Protein AF-A0A842IL89-F1 (afdb_monomer)

Foldseek 3Di:
DDPDDPPVLVVLLVVLVVLLVVLLVVLLVQLVCLLVLPVVQLVVCVLLVHHSVCSNVLSVQSNVLSVLCPDPVRVVVSLVSLLVSLVVQLVSCVVSVHPPCSNCVSVVSNCSSLVSCCSNPPVSCVVPPPDDDPPPPDDDD

Structure (mmCIF, N/CA/C/O backbone):
data_AF-A0A842IL89-F1
#
_entry.id   AF-A0A842IL89-F1
#
loop_
_atom_site.group_PDB
_atom_site.id
_atom_site.type_symbol
_atom_site.label_atom_id
_atom_site.label_alt_id
_atom_site.label_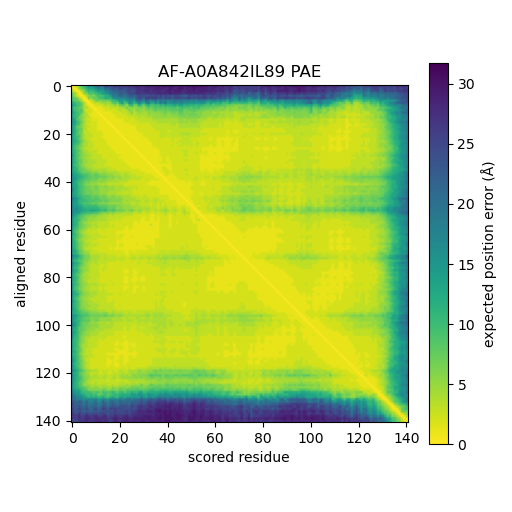comp_id
_atom_site.label_asym_id
_atom_site.label_entity_id
_atom_site.label_seq_id
_atom_site.pdbx_PDB_ins_code
_atom_site.Cartn_x
_atom_site.Cartn_y
_atom_site.Cartn_z
_atom_site.occupancy
_atom_site.B_iso_or_equiv
_atom_site.auth_seq_id
_atom_site.auth_comp_id
_atom_site.auth_asym_id
_atom_site.auth_atom_id
_atom_site.pdbx_PDB_model_num
ATOM 1 N N . MET A 1 1 ? -23.886 3.970 32.647 1.00 43.91 1 MET A N 1
ATOM 2 C CA . MET A 1 1 ? -22.458 4.300 32.839 1.00 43.91 1 MET A CA 1
ATOM 3 C C . MET A 1 1 ? -21.687 3.631 31.712 1.00 43.91 1 MET A C 1
ATOM 5 O O . MET A 1 1 ? -21.478 2.428 31.770 1.00 43.91 1 MET A O 1
ATOM 9 N N . GLU A 1 2 ? -21.374 4.357 30.638 1.00 49.25 2 GLU A N 1
ATOM 10 C CA . GLU A 1 2 ? -20.558 3.817 29.541 1.00 49.25 2 GLU A CA 1
ATOM 11 C C . GLU A 1 2 ? -19.110 3.666 30.018 1.00 49.25 2 GLU A C 1
ATOM 13 O O . GLU A 1 2 ? -18.495 4.623 30.493 1.00 49.25 2 GLU A O 1
ATOM 18 N N . ALA A 1 3 ? -18.569 2.451 29.940 1.00 59.09 3 ALA A N 1
ATOM 19 C CA . ALA A 1 3 ? -17.187 2.188 30.307 1.00 59.09 3 ALA A CA 1
ATOM 20 C C . ALA A 1 3 ? -16.253 2.906 29.321 1.00 59.09 3 ALA A C 1
ATOM 22 O O . ALA A 1 3 ? -16.231 2.602 28.127 1.00 59.09 3 ALA A O 1
ATOM 23 N N . LYS A 1 4 ? -15.471 3.868 29.825 1.00 62.44 4 LYS A N 1
ATOM 24 C CA . LYS A 1 4 ? -14.433 4.569 29.059 1.00 62.44 4 LYS A CA 1
ATOM 25 C C . LYS A 1 4 ? -13.496 3.522 28.431 1.00 62.44 4 LYS A C 1
ATOM 27 O O . LYS A 1 4 ? -12.977 2.683 29.169 1.00 62.44 4 LYS A O 1
ATOM 32 N N . PRO A 1 5 ? -13.262 3.541 27.105 1.00 62.06 5 PRO A N 1
ATOM 33 C CA . PRO A 1 5 ? -12.408 2.549 26.463 1.00 62.06 5 PRO A CA 1
ATOM 34 C C . PRO A 1 5 ? -11.012 2.576 27.091 1.00 62.06 5 PRO A C 1
ATOM 36 O O . PRO A 1 5 ? -10.461 3.653 27.343 1.00 62.06 5 PRO A O 1
ATOM 39 N N . SER A 1 6 ? -10.444 1.396 27.351 1.00 77.69 6 SER A N 1
ATOM 40 C CA . SER A 1 6 ? -9.107 1.275 27.931 1.00 77.69 6 SER A CA 1
ATOM 41 C C . SER A 1 6 ? -8.075 1.992 27.053 1.00 77.69 6 SER A C 1
ATOM 43 O O . SER A 1 6 ? -8.179 2.012 25.822 1.00 77.69 6 SER A O 1
ATOM 45 N N . ASN A 1 7 ? -7.039 2.561 27.675 1.00 82.56 7 ASN A N 1
ATOM 46 C CA . ASN A 1 7 ? -5.980 3.293 26.965 1.00 82.56 7 ASN A CA 1
ATOM 47 C C . ASN A 1 7 ? -5.345 2.469 25.825 1.00 82.56 7 ASN A C 1
ATOM 49 O O . ASN A 1 7 ? -4.954 3.031 24.804 1.00 82.56 7 ASN A O 1
ATOM 53 N N . SER A 1 8 ? -5.317 1.137 25.953 1.00 81.25 8 SER A N 1
ATOM 54 C CA . SER A 1 8 ? -4.816 0.205 24.937 1.00 81.25 8 SER A CA 1
ATOM 55 C C . SER A 1 8 ? -5.647 0.170 23.646 1.00 81.25 8 SER A C 1
ATOM 57 O O . SER A 1 8 ? -5.074 0.059 22.563 1.00 81.25 8 SER A O 1
ATOM 59 N N . VAL A 1 9 ? -6.978 0.301 23.726 1.00 84.44 9 VAL A N 1
ATOM 60 C CA . VAL A 1 9 ? -7.858 0.348 22.542 1.00 84.44 9 VAL A CA 1
ATOM 61 C C . VAL A 1 9 ? -7.662 1.662 21.798 1.00 84.44 9 VAL A C 1
ATOM 63 O O . VAL A 1 9 ? -7.495 1.669 20.580 1.00 84.44 9 VAL A O 1
ATOM 66 N N . ARG A 1 10 ? -7.612 2.778 22.536 1.00 87.50 10 ARG A N 1
ATOM 67 C CA . ARG A 1 10 ? -7.366 4.102 21.954 1.00 87.50 10 ARG A CA 1
ATOM 68 C C . ARG A 1 10 ? -5.997 4.155 21.272 1.00 87.50 10 ARG A C 1
ATOM 70 O O . ARG A 1 10 ? -5.925 4.595 20.129 1.00 87.50 10 ARG A O 1
ATOM 77 N N . LEU A 1 11 ? -4.944 3.663 21.928 1.00 90.94 11 LEU A N 1
ATOM 78 C CA . LEU A 1 11 ? -3.598 3.610 21.355 1.00 90.94 11 LEU A CA 1
ATOM 79 C C . LEU A 1 11 ? -3.576 2.817 20.042 1.00 90.94 11 LEU A C 1
ATOM 81 O O . LEU A 1 11 ? -3.088 3.323 19.038 1.00 90.94 11 LEU A O 1
ATOM 85 N N . ARG A 1 12 ? -4.188 1.624 20.018 1.00 90.75 12 ARG A N 1
ATOM 86 C CA . ARG A 1 12 ? -4.266 0.776 18.817 1.00 90.75 12 ARG A CA 1
ATOM 87 C C . ARG A 1 12 ? -4.913 1.495 17.629 1.00 90.75 12 ARG A C 1
ATOM 89 O O . ARG A 1 12 ? -4.416 1.392 16.509 1.00 90.75 12 ARG A O 1
ATOM 96 N N . LEU A 1 13 ? -6.003 2.227 17.870 1.00 91.44 13 LEU A N 1
ATOM 97 C CA . LEU A 1 13 ? -6.681 3.003 16.830 1.00 91.44 13 LEU A CA 1
ATOM 98 C C . LEU A 1 13 ? -5.779 4.116 16.289 1.00 91.44 13 LEU A C 1
ATOM 100 O O . LEU A 1 13 ? -5.597 4.210 15.078 1.00 91.44 13 LEU A O 1
ATOM 104 N N . TRP A 1 14 ? -5.157 4.912 17.161 1.00 93.56 14 TRP A N 1
ATOM 105 C CA . TRP A 1 14 ? -4.244 5.978 16.734 1.00 93.56 14 TRP A CA 1
ATOM 106 C C . TRP A 1 14 ? -3.049 5.444 15.949 1.00 93.56 14 TRP A C 1
ATOM 108 O O . TRP A 1 14 ? -2.746 5.974 14.883 1.00 93.56 14 TRP A O 1
ATOM 118 N N . THR A 1 15 ? -2.431 4.355 16.412 1.00 93.94 15 THR A N 1
ATOM 119 C CA . THR A 1 15 ? -1.354 3.681 15.679 1.00 93.94 15 THR A CA 1
ATOM 120 C C . THR A 1 15 ? -1.810 3.287 14.276 1.00 93.94 15 THR A C 1
ATOM 122 O O . THR A 1 15 ? -1.107 3.572 13.313 1.00 93.94 15 THR A O 1
ATOM 125 N N . SER A 1 16 ? -3.006 2.706 14.131 1.00 94.06 16 SER A N 1
ATOM 126 C CA . SER A 1 16 ? -3.522 2.331 12.809 1.00 94.06 16 SER A CA 1
ATOM 127 C C . SER A 1 16 ? -3.723 3.535 11.882 1.00 94.06 16 SER A C 1
ATOM 129 O O . SER A 1 16 ? -3.360 3.460 10.715 1.00 94.06 16 SER A O 1
ATOM 131 N N . TYR A 1 17 ? -4.236 4.665 12.382 1.00 94.94 17 TYR A N 1
ATOM 132 C CA . TYR A 1 17 ? -4.429 5.862 11.560 1.00 94.94 17 TYR A CA 1
ATOM 133 C C . TYR A 1 17 ? -3.103 6.505 11.152 1.00 94.94 17 TYR A C 1
ATOM 135 O O . TYR A 1 17 ? -2.943 6.852 9.988 1.00 94.94 17 TYR A O 1
ATOM 143 N N . ILE A 1 18 ? 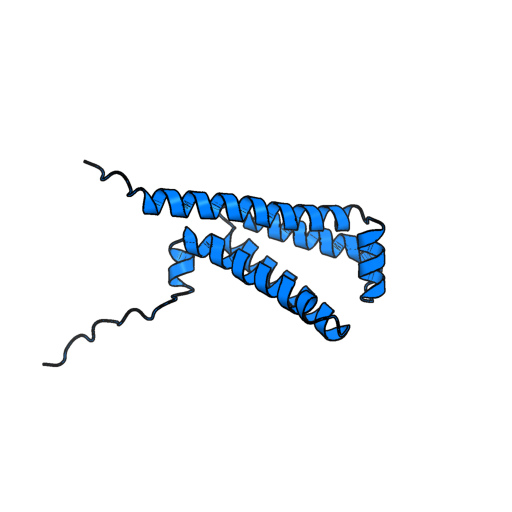-2.138 6.612 12.070 1.00 96.38 18 ILE A N 1
ATOM 144 C CA . ILE A 1 18 ? -0.810 7.167 11.769 1.00 96.38 18 ILE A CA 1
ATOM 145 C C . ILE A 1 18 ? -0.111 6.317 10.705 1.00 96.38 18 ILE A C 1
ATOM 147 O O . ILE A 1 18 ? 0.373 6.851 9.707 1.00 96.38 18 ILE A O 1
ATOM 151 N N . LEU A 1 19 ? -0.109 4.992 10.884 1.00 96.81 19 LEU A N 1
ATOM 152 C CA . LEU A 1 19 ? 0.472 4.070 9.912 1.00 96.81 19 LEU A CA 1
ATOM 153 C C . LEU A 1 19 ? -0.259 4.130 8.568 1.00 96.81 19 LEU A C 1
ATOM 155 O O . LEU A 1 19 ? 0.396 4.109 7.530 1.00 96.81 19 LEU A O 1
ATOM 159 N N . GLN A 1 20 ? -1.594 4.246 8.566 1.00 97.19 20 GLN A N 1
ATOM 160 C CA . GLN A 1 20 ? -2.355 4.392 7.326 1.00 97.19 20 GLN A CA 1
ATOM 161 C C . GLN A 1 20 ? -1.968 5.658 6.576 1.00 97.19 20 GLN A C 1
ATOM 163 O O . GLN A 1 20 ? -1.732 5.590 5.374 1.00 97.19 20 GLN A O 1
ATOM 168 N N . THR A 1 21 ? -1.909 6.795 7.268 1.00 96.19 21 THR A N 1
ATOM 169 C CA . THR A 1 21 ? -1.560 8.078 6.657 1.00 96.19 21 THR A CA 1
ATOM 170 C C . THR A 1 21 ? -0.157 8.029 6.072 1.00 96.19 21 THR A C 1
ATOM 172 O O . THR A 1 21 ? 0.031 8.437 4.931 1.00 96.19 21 THR A O 1
ATOM 175 N N . LEU A 1 22 ? 0.812 7.475 6.808 1.00 97.81 22 LEU A N 1
ATOM 176 C CA . LEU A 1 22 ? 2.184 7.333 6.324 1.00 97.81 22 LEU A CA 1
ATOM 177 C C . LEU A 1 22 ? 2.261 6.424 5.089 1.00 97.81 22 LEU A C 1
ATOM 179 O O . LEU A 1 22 ? 2.867 6.793 4.086 1.00 97.81 22 LEU A O 1
ATOM 183 N N . LEU A 1 23 ? 1.611 5.260 5.139 1.00 98.12 23 LEU A N 1
ATOM 184 C CA . LEU A 1 23 ? 1.596 4.307 4.030 1.00 98.12 23 LEU A CA 1
ATOM 185 C C . LEU A 1 23 ? 0.914 4.892 2.787 1.00 98.12 23 LEU A C 1
ATOM 187 O O . LEU A 1 23 ? 1.448 4.813 1.683 1.00 98.12 23 LEU A O 1
ATOM 191 N N . ALA A 1 24 ? -0.253 5.509 2.969 1.00 97.81 24 ALA A N 1
ATOM 192 C CA . ALA A 1 24 ? -0.985 6.147 1.885 1.00 97.81 24 ALA A CA 1
ATOM 193 C C . ALA A 1 24 ? -0.196 7.316 1.293 1.00 97.81 24 ALA A C 1
ATOM 195 O O . ALA A 1 24 ? -0.178 7.470 0.080 1.00 97.81 24 ALA A O 1
ATOM 196 N N . PHE A 1 25 ? 0.506 8.097 2.116 1.00 98.19 25 PHE A N 1
ATOM 197 C CA . PHE A 1 25 ? 1.386 9.155 1.633 1.00 98.19 25 PHE A CA 1
ATOM 198 C C . PHE A 1 25 ? 2.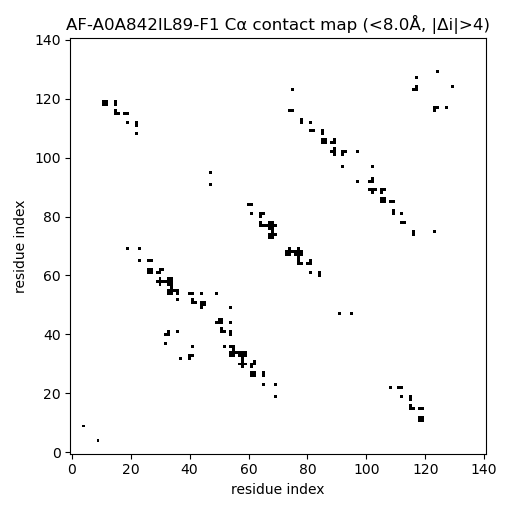481 8.607 0.707 1.00 98.19 25 PHE A C 1
ATOM 200 O O . PHE A 1 25 ? 2.680 9.154 -0.374 1.00 98.19 25 PHE A O 1
ATOM 207 N N . MET A 1 26 ? 3.128 7.491 1.063 1.00 97.81 26 MET A N 1
ATOM 208 C CA . MET A 1 26 ? 4.131 6.861 0.192 1.00 97.81 26 MET A CA 1
ATOM 209 C C . MET A 1 26 ? 3.536 6.391 -1.142 1.00 97.81 26 MET A C 1
ATOM 211 O O . MET A 1 26 ? 4.124 6.638 -2.194 1.00 97.81 26 MET A O 1
ATOM 215 N N . PHE A 1 27 ? 2.349 5.774 -1.126 1.00 98.31 27 PHE A N 1
ATOM 216 C CA . PHE A 1 27 ? 1.663 5.394 -2.364 1.00 98.31 27 PHE A CA 1
ATOM 217 C C . PHE A 1 27 ? 1.254 6.602 -3.207 1.00 98.31 27 PHE A C 1
ATOM 219 O O . PHE A 1 27 ? 1.382 6.560 -4.427 1.00 98.31 27 PHE A O 1
ATOM 226 N N . LEU A 1 28 ? 0.803 7.689 -2.578 1.00 98.31 28 LEU A N 1
ATOM 227 C CA . LEU A 1 28 ? 0.433 8.912 -3.286 1.00 98.31 28 LEU A CA 1
ATOM 228 C C . LEU A 1 28 ? 1.636 9.586 -3.929 1.00 98.31 28 LEU A C 1
ATOM 230 O O . LEU A 1 28 ? 1.526 10.020 -5.070 1.00 98.31 28 LEU A O 1
ATOM 234 N N . LEU A 1 29 ? 2.785 9.622 -3.251 1.00 97.50 29 LEU A N 1
ATOM 235 C CA . LEU A 1 29 ? 4.028 10.092 -3.860 1.00 97.50 29 LEU A CA 1
ATOM 236 C C . LEU A 1 29 ? 4.380 9.259 -5.094 1.00 97.50 29 LEU A C 1
ATOM 238 O O . LEU A 1 29 ? 4.614 9.823 -6.159 1.00 97.50 29 LEU A O 1
ATOM 242 N N . GLY A 1 30 ? 4.342 7.928 -4.980 1.00 96.12 30 GLY A N 1
ATOM 243 C CA . GLY A 1 30 ? 4.548 7.040 -6.124 1.00 96.12 30 GLY A CA 1
ATOM 244 C C . GLY A 1 30 ? 3.560 7.321 -7.259 1.00 96.12 30 GLY A C 1
ATOM 245 O O . GLY A 1 30 ? 3.962 7.457 -8.413 1.00 96.12 30 GLY A O 1
ATOM 246 N N . ALA A 1 31 ? 2.274 7.473 -6.946 1.00 97.88 31 ALA A N 1
ATOM 247 C CA . ALA A 1 31 ? 1.237 7.746 -7.935 1.00 97.88 31 ALA A CA 1
ATOM 248 C C . ALA A 1 31 ? 1.464 9.081 -8.655 1.00 97.88 31 ALA A C 1
ATOM 250 O O . ALA A 1 31 ? 1.389 9.132 -9.880 1.00 97.88 31 ALA A O 1
ATOM 251 N N . VAL A 1 32 ? 1.798 10.143 -7.917 1.00 97.88 32 VAL A N 1
ATOM 252 C CA . VAL A 1 32 ? 2.094 11.470 -8.475 1.00 97.88 32 VAL A CA 1
ATOM 253 C C . VAL A 1 32 ? 3.327 11.426 -9.372 1.00 97.88 32 VAL A C 1
ATOM 255 O O . VAL A 1 32 ? 3.264 11.921 -10.493 1.00 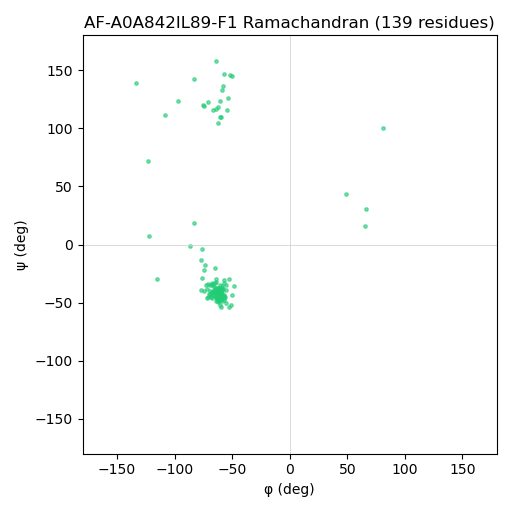97.88 32 VAL A O 1
ATOM 258 N N . MET A 1 33 ? 4.416 10.785 -8.938 1.00 96.94 33 MET A N 1
ATOM 259 C CA . MET A 1 33 ? 5.642 10.660 -9.739 1.00 96.94 33 MET A CA 1
ATOM 260 C C . MET A 1 33 ? 5.395 9.947 -11.075 1.00 96.94 33 MET A C 1
ATOM 262 O O . MET A 1 33 ? 5.956 10.343 -12.100 1.00 96.94 33 MET A O 1
ATOM 266 N N . ASN A 1 34 ? 4.523 8.934 -11.069 1.00 96.56 34 ASN A N 1
ATOM 267 C CA . ASN A 1 34 ? 4.094 8.227 -12.273 1.00 96.56 34 ASN A CA 1
ATOM 268 C C . ASN A 1 34 ? 3.165 9.090 -13.153 1.00 96.56 34 ASN A C 1
ATOM 270 O O . ASN A 1 34 ? 3.369 9.196 -14.359 1.00 96.56 34 ASN A O 1
ATOM 274 N N . LEU A 1 35 ? 2.165 9.757 -12.567 1.00 97.38 35 LEU A N 1
ATOM 275 C CA . LEU A 1 35 ? 1.221 10.614 -13.300 1.00 97.38 35 LEU A CA 1
ATOM 276 C C . LEU A 1 35 ? 1.900 11.824 -13.948 1.00 97.38 35 LEU A C 1
ATOM 278 O O . LEU A 1 35 ? 1.547 12.208 -15.060 1.00 97.38 35 LEU A O 1
ATOM 282 N N . MET A 1 36 ? 2.889 12.404 -13.270 1.00 97.25 36 MET A N 1
ATOM 283 C CA . MET A 1 36 ? 3.697 13.503 -13.796 1.00 97.25 36 MET A CA 1
ATOM 284 C C . MET A 1 36 ? 4.742 13.041 -14.816 1.00 97.25 36 MET A C 1
ATOM 286 O O . MET A 1 36 ? 5.438 13.890 -15.363 1.00 97.25 36 MET A O 1
ATOM 290 N N . GLN A 1 37 ? 4.867 11.730 -15.065 1.00 95.69 37 GLN A N 1
ATOM 291 C CA . GLN A 1 37 ? 5.893 11.152 -15.938 1.00 95.69 37 GLN A CA 1
ATOM 292 C C . GLN A 1 37 ? 7.287 11.694 -15.610 1.00 95.69 37 GLN A C 1
ATOM 294 O O . GLN A 1 37 ? 8.051 12.058 -16.502 1.00 95.69 37 GLN A O 1
ATOM 299 N N . SER A 1 38 ? 7.600 11.788 -14.313 1.00 95.88 38 SER A N 1
ATOM 300 C CA . SER A 1 38 ? 8.931 12.207 -13.868 1.00 95.88 38 SER A CA 1
ATOM 301 C C . SER A 1 38 ? 10.012 11.389 -14.578 1.00 95.88 38 SER A C 1
ATOM 303 O O . SER A 1 38 ? 9.821 10.193 -14.813 1.00 95.88 38 SER A O 1
ATOM 305 N N . GLU A 1 39 ? 11.152 12.012 -14.886 1.00 94.44 39 GLU A N 1
ATOM 306 C CA . GLU A 1 39 ? 12.259 11.345 -15.589 1.00 94.44 39 GLU A CA 1
ATOM 307 C C . GLU A 1 39 ? 12.625 10.016 -14.920 1.00 94.44 39 GLU A C 1
ATOM 309 O O . GLU A 1 39 ? 12.733 8.992 -15.585 1.00 94.44 39 GLU A O 1
ATOM 314 N N . THR A 1 40 ? 12.687 10.014 -13.587 1.00 93.44 40 THR A N 1
ATOM 315 C CA . THR A 1 40 ? 12.953 8.836 -12.757 1.00 93.44 40 THR A CA 1
ATOM 316 C C . THR A 1 40 ? 11.892 7.738 -12.875 1.00 93.44 40 THR A C 1
ATOM 318 O O . THR A 1 40 ? 12.237 6.561 -12.810 1.00 93.44 40 THR A O 1
ATOM 321 N N . ALA A 1 41 ? 10.605 8.077 -13.005 1.00 94.06 41 ALA A N 1
ATOM 322 C CA . ALA A 1 41 ? 9.544 7.079 -13.169 1.00 94.06 41 ALA A CA 1
ATOM 323 C C . ALA A 1 41 ? 9.551 6.487 -14.584 1.00 94.06 41 ALA A C 1
ATOM 325 O O . ALA A 1 41 ? 9.383 5.281 -14.754 1.00 94.06 41 ALA A O 1
ATOM 326 N N . VAL A 1 42 ? 9.782 7.330 -15.594 1.00 96.56 42 VAL A N 1
ATOM 327 C CA . VAL A 1 42 ? 9.851 6.901 -16.993 1.00 96.56 42 VAL A CA 1
ATOM 328 C C . VAL A 1 42 ? 11.079 6.035 -17.244 1.00 96.56 42 VAL A C 1
ATOM 330 O O . VAL A 1 42 ? 10.941 4.982 -17.861 1.00 96.56 42 VAL A O 1
ATOM 333 N N . SER A 1 43 ? 12.252 6.424 -16.734 1.00 95.31 43 SER A N 1
ATOM 334 C CA . SER A 1 43 ? 13.481 5.644 -16.901 1.00 95.31 43 SER A CA 1
ATOM 335 C C . SER A 1 43 ? 13.355 4.257 -16.272 1.00 95.31 43 SER A C 1
ATOM 337 O O . SER A 1 43 ? 13.588 3.267 -16.957 1.00 95.31 43 SER A O 1
ATOM 339 N N . GLN A 1 44 ? 12.880 4.172 -15.024 1.00 92.19 44 GLN A N 1
ATOM 340 C CA . GLN A 1 44 ? 12.665 2.893 -14.337 1.00 92.19 44 GLN A CA 1
ATOM 341 C C . GLN A 1 44 ? 11.672 1.996 -15.078 1.00 92.19 44 GLN A C 1
ATOM 343 O O . GLN A 1 44 ? 11.906 0.801 -15.228 1.00 92.19 44 GLN A O 1
ATOM 348 N N . ALA A 1 45 ? 10.561 2.553 -15.564 1.00 93.00 45 ALA A N 1
ATOM 349 C CA . ALA A 1 45 ? 9.575 1.765 -16.291 1.00 93.00 45 ALA A CA 1
ATOM 350 C C . ALA A 1 45 ? 10.140 1.211 -17.606 1.00 93.00 45 ALA A C 1
ATOM 352 O O . ALA A 1 45 ? 9.915 0.043 -17.912 1.00 93.00 45 ALA A O 1
ATOM 353 N N . VAL A 1 46 ? 10.903 2.018 -18.349 1.00 95.38 46 VAL A N 1
ATOM 354 C CA . VAL A 1 46 ? 11.560 1.585 -19.590 1.00 95.38 46 VAL A CA 1
ATOM 355 C C . VAL A 1 46 ? 12.628 0.523 -19.321 1.00 95.38 46 VAL A C 1
ATOM 357 O O . VAL A 1 46 ? 12.698 -0.455 -20.062 1.00 95.38 46 VAL A O 1
ATOM 360 N N . GLU A 1 47 ? 13.413 0.662 -18.251 1.00 93.31 47 GLU A N 1
ATOM 361 C CA . GLU A 1 47 ? 14.374 -0.361 -17.808 1.00 93.31 47 GLU A CA 1
ATOM 362 C C . GLU A 1 47 ? 13.678 -1.683 -17.455 1.00 93.31 47 GLU A C 1
ATOM 364 O O . GLU A 1 47 ? 14.163 -2.755 -17.811 1.00 93.31 47 GLU A O 1
ATOM 369 N N . MET A 1 48 ? 12.492 -1.606 -16.847 1.00 91.38 48 MET A N 1
ATOM 370 C CA . MET A 1 48 ? 11.613 -2.746 -16.566 1.00 91.38 48 MET A CA 1
ATOM 371 C C . MET A 1 48 ? 10.736 -3.145 -17.771 1.00 91.38 48 MET A C 1
ATOM 373 O O . MET A 1 48 ? 9.719 -3.827 -17.614 1.00 91.38 48 MET A O 1
ATOM 377 N N . GLY A 1 49 ? 11.104 -2.722 -18.986 1.00 91.75 49 GLY A N 1
ATOM 378 C CA . GLY A 1 49 ? 10.494 -3.113 -20.264 1.00 91.75 49 GLY A CA 1
ATOM 379 C C . GLY A 1 49 ? 9.049 -2.666 -20.481 1.00 91.75 49 GLY A C 1
ATOM 380 O O . GLY A 1 49 ? 8.379 -3.168 -21.386 1.00 91.75 49 GLY A O 1
ATOM 381 N N . TYR A 1 50 ? 8.562 -1.710 -19.693 1.00 93.06 50 TYR A N 1
ATOM 382 C CA . TYR A 1 50 ? 7.303 -1.029 -19.956 1.00 93.06 50 TYR A CA 1
ATOM 383 C C . TYR A 1 50 ? 7.507 0.110 -20.965 1.00 93.06 50 TYR A C 1
ATOM 385 O O . TYR A 1 50 ? 8.491 0.848 -20.892 1.00 93.06 50 TYR A O 1
ATOM 393 N N . PRO A 1 51 ? 6.556 0.348 -21.886 1.00 94.19 51 PRO A N 1
ATOM 394 C CA . PRO A 1 51 ? 6.569 1.563 -22.693 1.00 94.19 51 PRO A CA 1
ATOM 395 C C . PRO A 1 51 ? 6.517 2.797 -21.783 1.00 94.19 51 PRO A C 1
ATOM 397 O O . PRO A 1 51 ? 5.657 2.860 -20.906 1.00 94.19 51 PRO A O 1
ATOM 400 N N . GLY A 1 52 ? 7.360 3.810 -22.007 1.00 90.94 52 GLY A N 1
ATOM 401 C CA . GLY A 1 52 ? 7.407 5.000 -21.139 1.00 90.94 52 GLY A CA 1
ATOM 402 C C . GLY A 1 52 ? 6.053 5.710 -20.972 1.00 90.94 52 GLY A C 1
ATOM 403 O O . GLY A 1 52 ? 5.702 6.132 -19.877 1.00 90.94 52 GLY A O 1
ATOM 404 N N . ALA A 1 53 ? 5.219 5.736 -22.018 1.00 89.62 53 ALA A N 1
ATOM 405 C CA . ALA A 1 53 ? 3.865 6.300 -21.948 1.00 89.62 53 ALA A 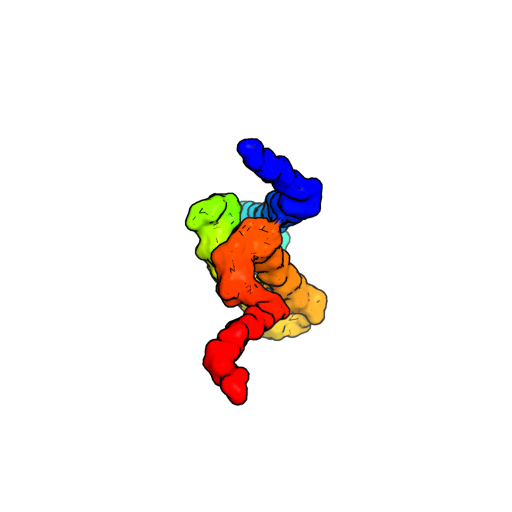CA 1
ATOM 406 C C . ALA A 1 53 ? 2.915 5.528 -21.005 1.00 89.62 53 ALA A C 1
ATOM 408 O O . ALA A 1 53 ? 1.901 6.068 -20.565 1.00 89.62 53 ALA A O 1
ATOM 409 N N . SER A 1 54 ? 3.219 4.264 -20.684 1.00 92.62 54 SER A N 1
ATOM 410 C CA . SER A 1 54 ? 2.371 3.431 -19.822 1.00 92.62 54 SER A CA 1
ATOM 411 C C . SER A 1 54 ? 2.494 3.751 -18.328 1.00 92.62 54 SER A C 1
ATOM 413 O O . SER A 1 54 ? 1.621 3.379 -17.543 1.00 92.62 54 SER A O 1
ATOM 415 N N . VAL A 1 55 ? 3.519 4.518 -17.945 1.00 95.25 55 VAL A N 1
ATOM 416 C CA . VAL A 1 55 ? 3.781 4.994 -16.577 1.00 95.25 55 VAL A CA 1
ATOM 417 C C . VAL A 1 55 ? 2.579 5.749 -16.006 1.00 95.25 55 VAL A C 1
ATOM 419 O O . VAL A 1 55 ? 2.201 5.548 -14.852 1.00 95.25 55 VAL A O 1
ATOM 422 N N . VAL A 1 56 ? 1.900 6.552 -16.831 1.00 97.19 56 VAL A N 1
ATOM 423 C CA . VAL A 1 56 ? 0.687 7.278 -16.421 1.00 97.19 56 VAL A CA 1
ATOM 424 C C . VAL A 1 56 ? -0.414 6.316 -15.971 1.00 97.19 56 VAL A C 1
ATOM 426 O O . VAL A 1 56 ? -1.099 6.595 -14.987 1.00 97.19 56 VAL A O 1
ATOM 429 N N . TYR A 1 57 ? -0.566 5.162 -16.630 1.00 96.56 57 TYR A N 1
ATOM 430 C CA . TYR A 1 57 ? -1.562 4.162 -16.238 1.00 96.56 57 TYR A CA 1
ATOM 431 C C . TYR A 1 57 ? -1.215 3.525 -14.890 1.00 96.56 57 TYR A C 1
ATOM 433 O O . TYR A 1 57 ? -2.103 3.371 -14.052 1.00 96.56 57 TYR A O 1
ATOM 441 N N . LEU A 1 58 ? 0.066 3.222 -14.638 1.00 96.06 58 LEU A N 1
ATOM 442 C CA . LEU A 1 58 ? 0.522 2.721 -13.335 1.00 96.06 58 LEU A CA 1
ATOM 443 C C . LEU A 1 58 ? 0.210 3.724 -12.217 1.00 96.06 58 LEU A C 1
ATOM 445 O O . LEU A 1 58 ? -0.313 3.337 -11.169 1.00 96.06 58 LEU A O 1
ATOM 449 N N . GLY A 1 59 ? 0.463 5.012 -12.469 1.00 97.31 59 GLY A N 1
ATOM 450 C CA . GLY A 1 59 ? 0.149 6.099 -11.543 1.00 97.31 59 GLY A CA 1
ATOM 451 C C . GLY A 1 59 ? -1.348 6.265 -11.291 1.00 97.31 59 GLY A C 1
ATOM 452 O O . GLY A 1 59 ? -1.769 6.373 -10.141 1.00 97.31 59 GLY A O 1
ATOM 453 N N . ALA A 1 60 ? -2.166 6.226 -12.345 1.00 98.31 60 ALA A N 1
ATOM 454 C CA . ALA A 1 60 ? -3.619 6.338 -12.240 1.00 98.31 60 ALA A CA 1
ATOM 455 C C . ALA A 1 60 ? -4.228 5.175 -11.445 1.00 98.31 60 ALA A C 1
ATOM 457 O O . ALA A 1 60 ? -5.046 5.398 -10.550 1.00 98.31 60 ALA A O 1
ATOM 458 N N . ILE A 1 61 ? -3.797 3.939 -11.721 1.00 98.25 61 ILE A N 1
ATOM 459 C CA . ILE A 1 61 ? -4.256 2.751 -10.994 1.00 98.25 61 ILE A CA 1
ATOM 460 C C . ILE A 1 61 ? -3.860 2.861 -9.520 1.00 98.25 61 ILE A C 1
ATOM 462 O O . ILE A 1 61 ? -4.724 2.719 -8.652 1.00 98.25 61 ILE A O 1
ATOM 466 N N . LEU A 1 62 ? -2.592 3.172 -9.223 1.00 98.44 62 LEU A N 1
ATOM 467 C CA . LEU A 1 62 ? -2.122 3.320 -7.845 1.00 98.44 62 LEU A CA 1
ATOM 468 C C . LEU A 1 62 ? -2.895 4.415 -7.096 1.00 98.44 62 LEU A C 1
ATOM 470 O O . LEU A 1 62 ? -3.289 4.209 -5.945 1.00 98.44 62 LEU A O 1
ATOM 474 N N . LEU A 1 63 ? -3.172 5.547 -7.752 1.00 98.62 63 LEU A N 1
ATOM 475 C CA . LEU A 1 63 ? -3.958 6.638 -7.179 1.00 98.62 63 LEU A CA 1
ATOM 476 C C . LEU A 1 63 ? -5.371 6.176 -6.810 1.00 98.62 63 LEU A C 1
ATOM 478 O O . LEU A 1 63 ? -5.789 6.356 -5.667 1.00 98.62 63 LEU A O 1
ATOM 482 N N . ILE A 1 64 ? -6.092 5.551 -7.746 1.00 98.62 64 ILE A N 1
ATOM 483 C CA . ILE A 1 64 ? -7.467 5.075 -7.526 1.00 98.62 64 ILE A CA 1
ATOM 484 C C . ILE A 1 64 ? -7.504 4.059 -6.379 1.00 98.62 64 ILE A C 1
ATOM 486 O O . ILE A 1 64 ? -8.316 4.193 -5.461 1.00 98.62 64 ILE A O 1
ATOM 490 N N . CYS A 1 65 ? -6.592 3.083 -6.383 1.00 98.56 65 CYS A N 1
ATOM 491 C CA . CYS A 1 65 ? -6.504 2.073 -5.327 1.00 98.56 65 CYS A CA 1
ATOM 492 C C . CYS A 1 65 ? -6.246 2.717 -3.956 1.00 98.56 65 CYS A C 1
ATOM 494 O O . CYS A 1 65 ? -6.888 2.362 -2.965 1.00 98.56 65 CYS A O 1
ATOM 496 N N . THR A 1 66 ? -5.357 3.713 -3.905 1.00 98.56 66 THR A N 1
ATOM 497 C CA . THR A 1 66 ? -5.015 4.431 -2.670 1.00 98.56 66 THR A CA 1
ATOM 498 C C . THR A 1 66 ? -6.170 5.297 -2.165 1.00 98.56 66 THR A C 1
ATOM 500 O O . THR A 1 66 ? -6.442 5.312 -0.965 1.00 98.56 66 THR A O 1
ATOM 503 N N . MET A 1 67 ? -6.905 5.970 -3.056 1.00 98.44 67 MET A N 1
ATOM 504 C CA . MET A 1 67 ? -8.103 6.736 -2.689 1.00 98.44 67 MET A CA 1
ATOM 505 C C . MET A 1 67 ? -9.178 5.831 -2.085 1.00 98.44 67 MET A C 1
ATOM 507 O O . MET A 1 67 ? -9.724 6.135 -1.023 1.00 98.44 67 MET A O 1
ATOM 511 N N . LEU A 1 68 ? -9.431 4.678 -2.710 1.00 98.38 68 LEU A N 1
ATOM 512 C CA . LEU A 1 68 ? -10.364 3.685 -2.176 1.00 98.38 68 LEU A CA 1
ATOM 513 C C . LEU A 1 68 ? -9.901 3.147 -0.817 1.00 98.38 68 LEU A C 1
ATOM 515 O O . LEU A 1 68 ? -10.732 2.941 0.065 1.00 98.38 68 LEU A O 1
ATOM 519 N N . TYR A 1 69 ? -8.591 2.964 -0.626 1.00 98.12 69 TYR A N 1
ATOM 520 C CA . TYR A 1 69 ? -8.011 2.505 0.637 1.00 98.12 69 TYR A CA 1
ATOM 521 C C . TYR A 1 69 ? -8.159 3.534 1.772 1.00 98.12 69 TYR A C 1
ATOM 523 O O . TYR A 1 69 ? -8.368 3.162 2.930 1.00 98.12 69 TYR A O 1
ATOM 531 N N . LEU A 1 70 ? -8.077 4.829 1.457 1.00 97.19 70 LEU A N 1
ATOM 532 C CA . LEU A 1 70 ? -8.218 5.919 2.425 1.00 97.19 70 LEU A CA 1
ATOM 533 C C . LEU A 1 70 ? -9.661 6.122 2.902 1.00 97.19 70 LEU A C 1
ATOM 535 O O . LEU A 1 70 ? -9.877 6.459 4.067 1.00 97.19 70 LEU A O 1
ATOM 539 N N . ILE A 1 71 ? -10.649 5.904 2.034 1.00 96.38 71 ILE A N 1
ATOM 540 C CA . ILE A 1 71 ? -12.062 6.107 2.367 1.00 96.38 71 ILE A CA 1
ATOM 541 C C . ILE A 1 71 ? -12.553 4.949 3.259 1.00 96.38 71 ILE A C 1
ATOM 543 O O . ILE A 1 71 ? -12.570 3.802 2.813 1.00 96.38 71 ILE A O 1
ATOM 547 N N . PRO A 1 72 ? -13.038 5.203 4.494 1.00 92.00 72 PRO A N 1
ATOM 548 C CA . PRO A 1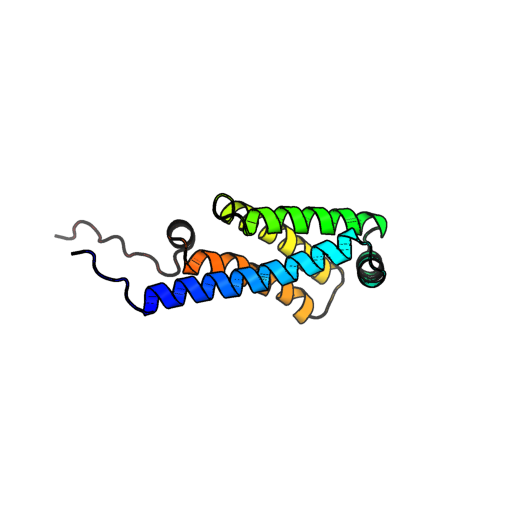 72 ? -13.410 4.139 5.433 1.00 92.00 72 PRO A CA 1
ATOM 549 C C . PRO A 1 72 ? -14.456 3.152 4.903 1.00 92.00 72 PRO A C 1
ATOM 551 O O . PRO A 1 72 ? -14.436 1.988 5.279 1.00 92.00 72 PRO A O 1
ATOM 554 N N . ARG A 1 73 ? -15.357 3.604 4.020 1.00 93.88 73 ARG A N 1
ATOM 555 C CA . ARG A 1 73 ? -16.403 2.759 3.420 1.00 93.88 73 ARG A CA 1
ATOM 556 C C . ARG A 1 73 ? -15.881 1.788 2.357 1.00 93.88 73 ARG A C 1
ATOM 558 O O . ARG A 1 73 ? -16.547 0.800 2.079 1.00 93.88 73 ARG A O 1
ATOM 565 N N . THR A 1 74 ? -14.728 2.071 1.755 1.00 96.50 74 THR A N 1
ATOM 566 C CA . THR A 1 74 ? -14.152 1.290 0.645 1.00 96.50 74 THR A CA 1
ATOM 567 C C . THR A 1 74 ? -12.759 0.754 0.965 1.00 96.50 74 THR A C 1
ATOM 569 O O . THR A 1 74 ? -12.108 0.187 0.092 1.00 96.50 74 THR A O 1
ATOM 572 N N . ASN A 1 75 ? -12.293 0.906 2.204 1.00 95.56 75 ASN A N 1
ATOM 573 C CA . ASN A 1 75 ? -10.919 0.613 2.600 1.00 95.56 75 ASN A CA 1
ATOM 574 C C . ASN A 1 75 ? -10.500 -0.846 2.325 1.00 95.56 75 ASN A C 1
ATOM 576 O O . ASN A 1 75 ? -9.385 -1.073 1.867 1.00 95.56 75 ASN A O 1
ATOM 580 N N . ILE A 1 76 ? -11.395 -1.821 2.527 1.00 96.25 76 ILE A N 1
ATOM 581 C CA . ILE A 1 76 ? -11.157 -3.241 2.225 1.00 96.25 76 ILE A CA 1
ATOM 582 C C . ILE A 1 76 ? -11.005 -3.451 0.714 1.00 96.25 76 ILE A C 1
ATOM 584 O O . ILE A 1 76 ? -10.098 -4.161 0.285 1.00 96.25 76 ILE A O 1
ATOM 588 N N . LEU A 1 77 ? -11.844 -2.804 -0.103 1.00 97.50 77 LEU A N 1
ATOM 589 C CA . LEU A 1 77 ? -11.722 -2.860 -1.562 1.00 97.50 77 LEU A CA 1
ATOM 590 C C . LEU A 1 77 ? -10.400 -2.234 -2.021 1.00 97.50 77 LEU A C 1
ATOM 592 O O . LEU A 1 77 ? -9.690 -2.824 -2.828 1.00 97.50 77 LEU A O 1
ATOM 596 N N . GLY A 1 78 ? -10.035 -1.074 -1.472 1.00 97.88 78 GLY A N 1
ATOM 597 C CA . GLY A 1 78 ? -8.746 -0.445 -1.748 1.00 97.88 78 GLY A CA 1
ATOM 598 C C . GLY A 1 78 ? -7.564 -1.334 -1.361 1.00 97.88 78 GLY A C 1
ATOM 599 O O . GLY A 1 78 ? -6.635 -1.481 -2.146 1.00 97.88 78 GLY A O 1
ATOM 600 N N . ALA A 1 79 ? -7.621 -1.994 -0.199 1.00 97.88 79 ALA A N 1
ATOM 601 C CA . ALA A 1 79 ? -6.600 -2.948 0.236 1.00 97.88 79 ALA A CA 1
ATOM 602 C C . ALA A 1 79 ? -6.475 -4.148 -0.715 1.00 97.88 79 ALA A C 1
ATOM 604 O O . ALA A 1 79 ? -5.366 -4.560 -1.060 1.00 97.88 79 ALA A O 1
ATOM 605 N N . LEU A 1 80 ? -7.605 -4.677 -1.189 1.00 97.94 80 LEU A N 1
ATOM 606 C CA . LEU A 1 80 ? -7.637 -5.757 -2.171 1.00 97.94 80 LEU A CA 1
ATOM 607 C C . LEU A 1 80 ? -6.996 -5.334 -3.499 1.00 97.94 80 LEU A C 1
ATOM 609 O O . LEU A 1 80 ? -6.137 -6.042 -4.019 1.00 97.94 80 LEU A O 1
ATOM 613 N N . LEU A 1 81 ? -7.360 -4.162 -4.021 1.00 98.44 81 LEU A N 1
ATOM 614 C CA . LEU A 1 81 ? -6.802 -3.648 -5.273 1.00 98.44 81 LEU A CA 1
ATOM 615 C C . LEU A 1 81 ? -5.304 -3.332 -5.150 1.00 98.44 81 LEU A C 1
ATOM 617 O O . LEU A 1 81 ? -4.528 -3.700 -6.030 1.00 98.44 81 LEU A O 1
ATOM 621 N N . LEU A 1 82 ? -4.878 -2.738 -4.029 1.00 98.62 82 LEU A N 1
ATOM 622 C CA . LEU A 1 82 ? -3.460 -2.528 -3.721 1.00 98.62 82 LEU A CA 1
ATOM 623 C C . LEU A 1 82 ? -2.693 -3.852 -3.642 1.00 98.62 82 LEU A C 1
ATOM 625 O O . LEU A 1 82 ? -1.546 -3.907 -4.065 1.00 98.62 82 LEU A O 1
ATOM 629 N N . THR A 1 83 ? -3.315 -4.931 -3.162 1.00 98.25 83 THR A N 1
ATOM 630 C CA . THR A 1 83 ? -2.691 -6.266 -3.158 1.00 98.25 83 THR A CA 1
ATOM 631 C C . THR A 1 83 ? -2.416 -6.753 -4.578 1.00 98.25 83 THR A C 1
ATOM 633 O O . THR A 1 83 ? -1.326 -7.250 -4.848 1.00 98.25 83 THR A O 1
ATOM 636 N N . GLY A 1 84 ? -3.367 -6.569 -5.500 1.00 98.19 84 GLY A N 1
ATOM 637 C CA . GLY A 1 84 ? -3.164 -6.880 -6.918 1.00 98.19 84 GLY A CA 1
ATOM 638 C C . GLY A 1 84 ? -2.056 -6.033 -7.549 1.00 98.19 84 GLY A C 1
ATOM 639 O O . GLY A 1 84 ? -1.174 -6.570 -8.216 1.00 98.19 84 GLY A O 1
ATOM 640 N N . TRP A 1 85 ? -2.054 -4.724 -7.276 1.0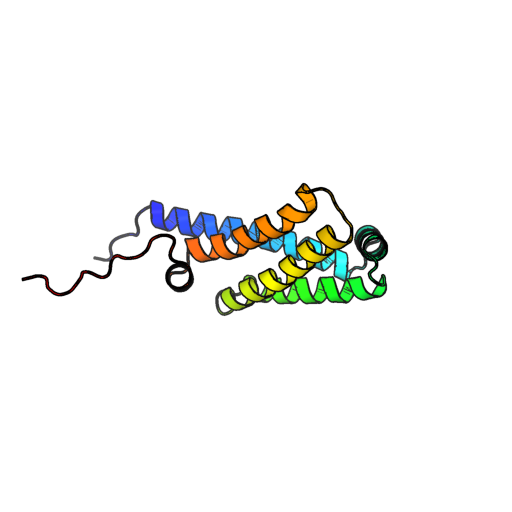0 98.19 85 TRP A N 1
ATOM 641 C CA . TRP A 1 85 ? -1.020 -3.803 -7.758 1.00 98.19 85 TRP A CA 1
ATOM 642 C C . TRP A 1 85 ? 0.383 -4.188 -7.254 1.00 98.19 85 TRP A C 1
ATOM 644 O O . TRP A 1 85 ? 1.319 -4.302 -8.043 1.00 98.19 85 TRP A O 1
ATOM 654 N N . LEU A 1 86 ? 0.520 -4.483 -5.955 1.00 98.38 86 LEU A N 1
ATOM 655 C CA . LEU A 1 86 ? 1.778 -4.925 -5.342 1.00 98.38 86 LEU A CA 1
ATOM 656 C C . LEU A 1 86 ? 2.220 -6.305 -5.845 1.00 98.38 86 LEU A C 1
ATOM 658 O O . LEU A 1 86 ? 3.414 -6.538 -6.010 1.00 98.38 86 LEU A O 1
ATOM 662 N N . GLY A 1 87 ? 1.281 -7.209 -6.133 1.00 98.19 87 GLY A N 1
ATOM 663 C CA . GLY A 1 87 ? 1.579 -8.497 -6.761 1.00 98.19 87 GLY A CA 1
ATOM 664 C C . GLY A 1 87 ? 2.210 -8.340 -8.149 1.00 98.19 87 GLY A C 1
ATOM 665 O O . GLY A 1 87 ? 3.168 -9.042 -8.469 1.00 98.19 87 GLY A O 1
ATOM 666 N N . GLY A 1 88 ? 1.740 -7.370 -8.941 1.00 96.62 88 GLY A N 1
ATOM 667 C CA . GLY A 1 88 ? 2.367 -7.000 -10.214 1.00 96.62 88 GLY A CA 1
ATOM 668 C C . GLY A 1 88 ? 3.794 -6.467 -10.044 1.00 96.62 88 GLY A C 1
ATOM 669 O O . GLY A 1 88 ? 4.682 -6.834 -10.815 1.00 96.62 88 GLY A O 1
ATOM 670 N N . ALA A 1 89 ? 4.043 -5.668 -9.001 1.00 96.06 89 ALA A N 1
ATOM 671 C CA . ALA A 1 89 ? 5.388 -5.192 -8.670 1.00 96.06 89 ALA A CA 1
ATOM 672 C C . ALA A 1 89 ? 6.333 -6.350 -8.298 1.00 96.06 89 ALA A C 1
ATOM 674 O O . ALA A 1 89 ? 7.434 -6.436 -8.837 1.00 96.06 89 ALA A O 1
ATOM 675 N N . VAL A 1 90 ? 5.883 -7.289 -7.453 1.00 98.25 90 VAL A N 1
ATOM 676 C CA . VAL A 1 90 ? 6.641 -8.515 -7.124 1.00 98.25 90 VAL A CA 1
ATOM 677 C C . VAL A 1 90 ? 6.994 -9.289 -8.395 1.00 98.25 90 VAL A C 1
ATOM 679 O O . VAL A 1 90 ? 8.154 -9.638 -8.599 1.00 98.25 90 VAL A O 1
ATOM 682 N N . ALA A 1 91 ? 6.007 -9.541 -9.260 1.00 98.00 91 ALA A N 1
ATOM 683 C CA . ALA A 1 91 ? 6.217 -10.278 -10.503 1.00 98.00 91 ALA A CA 1
ATOM 684 C C . ALA A 1 91 ? 7.222 -9.572 -11.424 1.00 98.00 91 ALA A C 1
ATOM 686 O O . ALA A 1 91 ? 8.101 -10.228 -11.976 1.00 98.00 91 ALA A O 1
ATOM 687 N N . THR A 1 92 ? 7.135 -8.243 -11.538 1.00 96.25 92 THR A N 1
ATOM 688 C CA . THR A 1 92 ? 8.075 -7.432 -12.324 1.00 96.25 92 THR A CA 1
ATOM 689 C C . THR A 1 92 ? 9.501 -7.599 -11.799 1.00 96.25 92 THR A C 1
ATOM 691 O O . THR A 1 92 ? 10.374 -8.013 -12.555 1.00 96.25 92 THR A O 1
ATOM 694 N N . HIS A 1 93 ? 9.739 -7.383 -10.502 1.00 95.94 93 HIS A N 1
ATOM 695 C CA . HIS A 1 93 ? 11.078 -7.527 -9.918 1.00 95.94 93 HIS A CA 1
ATOM 696 C C . HIS A 1 93 ? 11.658 -8.941 -10.097 1.00 95.94 93 HIS A C 1
ATOM 698 O O . HIS A 1 93 ? 12.854 -9.092 -10.335 1.00 95.94 93 HIS A O 1
ATOM 704 N N . ILE A 1 94 ? 10.819 -9.983 -10.040 1.00 97.38 94 ILE A N 1
ATOM 705 C CA . ILE A 1 94 ? 11.249 -11.364 -10.307 1.00 97.38 94 ILE A CA 1
ATOM 706 C C . ILE A 1 94 ? 11.642 -11.555 -11.779 1.00 97.38 94 ILE A C 1
ATOM 708 O O . ILE A 1 94 ? 12.687 -12.143 -12.045 1.00 97.38 94 ILE A O 1
ATOM 712 N N . ILE A 1 95 ? 10.831 -11.071 -12.728 1.00 96.56 95 ILE A N 1
ATOM 713 C CA . ILE A 1 95 ? 11.095 -11.199 -14.175 1.00 96.56 95 ILE A CA 1
ATOM 714 C C . ILE A 1 95 ? 12.434 -10.554 -14.552 1.00 96.56 95 ILE A C 1
ATOM 716 O O . ILE A 1 95 ? 13.172 -11.117 -15.358 1.00 96.56 95 ILE A O 1
ATOM 720 N N . TYR A 1 96 ? 12.761 -9.412 -13.944 1.00 95.25 96 TYR A N 1
ATOM 721 C CA . TYR A 1 96 ? 14.003 -8.681 -14.208 1.00 95.25 96 TYR A CA 1
ATOM 722 C C . TYR A 1 96 ? 15.198 -9.143 -13.363 1.00 95.25 96 TYR A C 1
ATOM 724 O O . TYR A 1 96 ? 16.305 -8.647 -13.553 1.00 95.25 96 TYR A O 1
ATOM 732 N N . GLY A 1 97 ? 15.011 -10.125 -12.475 1.00 94.38 97 GLY A N 1
ATOM 733 C CA . GLY A 1 97 ? 16.096 -10.672 -11.659 1.00 94.38 97 GLY A CA 1
ATOM 734 C C . GLY A 1 97 ? 16.665 -9.671 -10.652 1.00 94.38 97 GLY A C 1
ATOM 735 O O . GLY A 1 97 ? 17.853 -9.732 -10.332 1.00 94.38 97 GLY A O 1
ATOM 736 N N . ASP A 1 98 ? 15.833 -8.750 -10.161 1.00 94.88 98 ASP A N 1
ATOM 737 C CA . ASP A 1 98 ? 16.256 -7.729 -9.209 1.00 94.88 98 ASP A CA 1
ATOM 738 C C . ASP A 1 98 ? 16.717 -8.333 -7.869 1.00 94.88 98 ASP A C 1
ATOM 740 O O . ASP A 1 98 ? 16.307 -9.437 -7.487 1.00 94.88 98 ASP A O 1
ATOM 744 N N . PRO A 1 99 ? 17.531 -7.596 -7.087 1.00 96.44 99 PRO A N 1
ATOM 745 C CA . PRO A 1 99 ? 17.912 -8.011 -5.745 1.00 96.44 99 PRO A CA 1
ATOM 746 C C . PRO A 1 99 ? 16.704 -8.370 -4.871 1.00 96.44 99 PRO A C 1
ATOM 748 O O . PRO A 1 99 ? 15.668 -7.706 -4.905 1.00 96.44 99 PRO A O 1
ATOM 751 N N . MET A 1 100 ? 16.880 -9.361 -3.990 1.00 96.12 100 MET A N 1
ATOM 752 C CA . MET A 1 100 ? 15.836 -9.865 -3.081 1.00 96.12 100 MET A CA 1
ATOM 753 C C . MET A 1 100 ? 15.102 -8.754 -2.318 1.00 96.12 100 MET A C 1
ATOM 755 O O . MET A 1 100 ? 13.898 -8.843 -2.087 1.00 96.12 100 MET A O 1
ATOM 759 N N . PHE A 1 101 ? 15.813 -7.691 -1.937 1.00 95.94 101 PHE A N 1
ATOM 760 C CA . PHE A 1 101 ? 15.212 -6.548 -1.258 1.00 95.94 101 PHE A CA 1
ATOM 761 C C . PHE A 1 101 ? 14.069 -5.913 -2.068 1.00 95.94 101 PHE A C 1
ATOM 763 O O . PHE A 1 101 ? 13.002 -5.679 -1.507 1.00 95.94 101 PHE A O 1
ATOM 770 N N . ASN A 1 102 ? 14.248 -5.717 -3.378 1.00 94.44 102 ASN A N 1
ATOM 771 C CA . ASN A 1 102 ? 13.238 -5.120 -4.259 1.00 94.44 102 ASN A CA 1
ATOM 772 C C . ASN A 1 102 ? 12.022 -6.036 -4.432 1.00 94.44 102 ASN A C 1
ATOM 774 O O . ASN A 1 102 ? 10.897 -5.560 -4.508 1.00 94.44 102 ASN A O 1
ATOM 778 N N . ILE A 1 103 ? 12.231 -7.355 -4.410 1.00 95.94 103 ILE A N 1
ATOM 779 C CA . ILE A 1 103 ? 11.152 -8.350 -4.467 1.00 95.94 103 ILE A CA 1
ATOM 780 C C . ILE A 1 103 ? 10.337 -8.349 -3.163 1.00 95.94 103 ILE A C 1
ATOM 782 O O . ILE A 1 103 ? 9.107 -8.406 -3.189 1.00 95.94 103 ILE A O 1
ATOM 786 N N . LEU A 1 104 ? 11.004 -8.269 -2.006 1.00 97.19 104 LEU A N 1
ATOM 787 C CA . LEU A 1 104 ? 10.348 -8.299 -0.693 1.00 97.19 104 LEU A CA 1
ATOM 788 C C . LEU A 1 104 ? 9.673 -6.977 -0.328 1.00 97.19 104 LEU A C 1
ATOM 790 O O . LEU A 1 104 ? 8.687 -6.975 0.409 1.00 97.19 104 LEU A O 1
ATOM 794 N N . PHE A 1 105 ? 10.179 -5.856 -0.832 1.00 96.31 105 PHE A N 1
ATOM 795 C CA . PHE A 1 105 ? 9.654 -4.529 -0.535 1.00 96.31 105 PHE A CA 1
ATOM 796 C C . PHE A 1 105 ? 8.131 -4.396 -0.778 1.00 96.31 105 PHE A C 1
ATOM 798 O O . PHE A 1 105 ? 7.414 -4.068 0.172 1.00 96.31 105 PHE A O 1
ATOM 805 N N . PRO A 1 106 ? 7.571 -4.728 -1.960 1.00 97.50 106 PRO A N 1
ATOM 806 C CA . PRO A 1 106 ? 6.124 -4.696 -2.181 1.00 97.50 106 PRO A CA 1
ATOM 807 C C . PRO A 1 106 ? 5.348 -5.703 -1.314 1.00 97.50 106 PRO A C 1
ATOM 809 O O . PRO A 1 106 ? 4.218 -5.417 -0.913 1.00 97.50 106 PRO A O 1
ATOM 812 N N . VAL A 1 107 ? 5.946 -6.844 -0.946 1.00 98.12 107 VAL A N 1
ATOM 813 C CA . VAL A 1 107 ? 5.326 -7.812 -0.018 1.00 98.12 107 VAL A CA 1
ATOM 814 C C . VAL A 1 107 ? 5.149 -7.196 1.369 1.00 98.12 107 VAL A C 1
ATOM 816 O O . VAL A 1 107 ? 4.072 -7.296 1.959 1.00 98.12 107 VAL A O 1
ATOM 819 N N . LEU A 1 108 ? 6.175 -6.507 1.878 1.00 98.00 108 LEU A N 1
ATOM 820 C CA . LEU A 1 108 ? 6.109 -5.798 3.158 1.00 98.00 108 LEU A CA 1
ATOM 821 C C . LEU A 1 108 ? 5.020 -4.722 3.146 1.00 98.00 108 LEU A C 1
ATOM 823 O O . LEU A 1 108 ? 4.252 -4.614 4.103 1.00 98.00 108 LEU A O 1
ATOM 827 N N . PHE A 1 109 ? 4.888 -3.977 2.047 1.00 98.06 109 PHE A N 1
ATOM 828 C CA . PHE A 1 109 ? 3.801 -3.012 1.878 1.00 98.06 109 PHE A 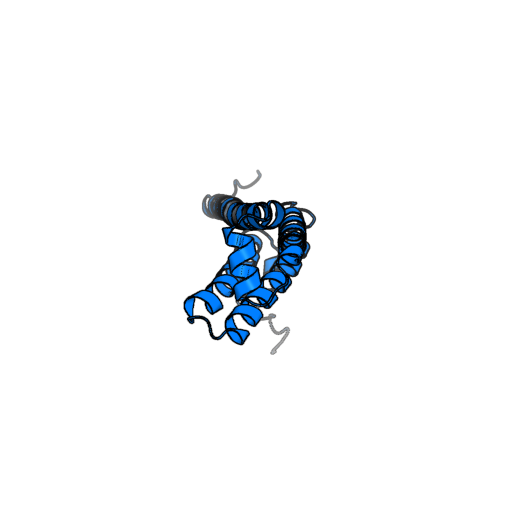CA 1
ATOM 829 C C . PHE A 1 109 ? 2.428 -3.689 1.882 1.00 98.06 109 PHE A C 1
ATOM 83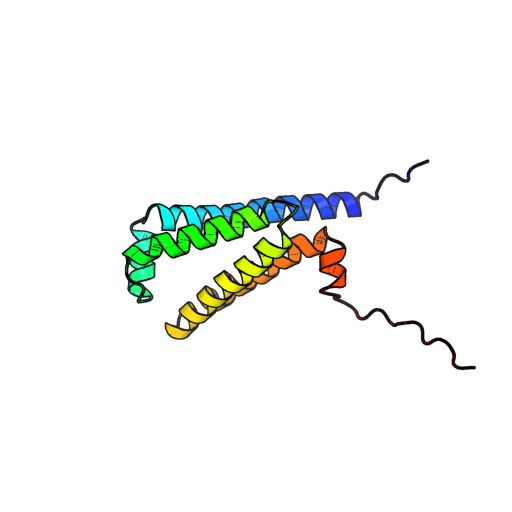1 O O . PHE A 1 109 ? 1.510 -3.184 2.524 1.00 98.06 109 PHE A O 1
ATOM 838 N N . GLY A 1 110 ? 2.285 -4.858 1.252 1.00 98.00 110 GLY A N 1
ATOM 839 C CA . GLY A 1 110 ? 1.042 -5.633 1.276 1.00 98.00 110 GLY A CA 1
ATOM 840 C C . GLY A 1 110 ? 0.658 -6.068 2.692 1.00 98.00 110 GLY A C 1
ATOM 841 O O . GLY A 1 110 ? -0.490 -5.907 3.109 1.00 98.00 110 GLY A O 1
ATOM 842 N N . ILE A 1 111 ? 1.636 -6.533 3.474 1.00 97.62 111 ILE A N 1
ATOM 843 C CA . ILE A 1 111 ? 1.441 -6.864 4.893 1.00 97.62 111 ILE A CA 1
ATOM 844 C C . ILE A 1 111 ? 0.994 -5.626 5.678 1.00 97.62 111 ILE A C 1
ATOM 846 O O . ILE A 1 111 ? 0.068 -5.720 6.483 1.00 97.62 111 ILE A O 1
ATOM 850 N N . LEU A 1 112 ? 1.601 -4.460 5.435 1.00 97.81 112 LEU A N 1
ATOM 851 C CA . LEU A 1 112 ? 1.213 -3.210 6.094 1.00 97.81 112 LEU A CA 1
ATOM 852 C C . LEU A 1 112 ? -0.211 -2.780 5.721 1.00 97.81 112 LEU A C 1
ATOM 854 O O . LEU A 1 112 ? -0.979 -2.440 6.621 1.00 97.81 112 LEU A O 1
ATOM 858 N N . VAL A 1 113 ? -0.588 -2.844 4.438 1.00 98.12 113 VAL A N 1
ATOM 859 C CA . VAL A 1 113 ? -1.943 -2.524 3.951 1.00 98.12 113 VAL A CA 1
ATOM 860 C C . VAL A 1 113 ? -3.000 -3.290 4.753 1.00 98.12 113 VAL A C 1
ATOM 862 O O . VAL A 1 113 ? -3.923 -2.691 5.309 1.00 98.12 113 VAL A O 1
ATOM 865 N N . TRP A 1 114 ? -2.850 -4.608 4.879 1.00 97.81 114 TRP A N 1
ATOM 866 C CA . TRP A 1 114 ? -3.815 -5.430 5.612 1.00 97.81 114 TRP A CA 1
ATOM 867 C C . TRP A 1 114 ? -3.668 -5.319 7.128 1.00 97.81 114 TRP A C 1
ATOM 869 O O . TRP A 1 114 ? -4.672 -5.252 7.838 1.00 97.81 114 TRP A O 1
ATOM 879 N N . GLY A 1 115 ? -2.438 -5.249 7.639 1.00 96.44 115 GLY A N 1
ATOM 880 C CA . GLY A 1 115 ? -2.149 -5.145 9.068 1.00 96.44 115 GLY A CA 1
ATOM 881 C C . GLY A 1 115 ? -2.746 -3.886 9.696 1.00 96.44 115 GLY A C 1
ATOM 882 O O . GLY A 1 115 ? -3.332 -3.945 10.776 1.00 96.44 115 GLY A O 1
ATOM 883 N N . ILE A 1 116 ? -2.689 -2.756 8.990 1.00 96.62 116 ILE A N 1
ATOM 884 C CA . ILE A 1 116 ? -3.288 -1.491 9.427 1.00 96.62 116 ILE A CA 1
ATOM 885 C C . ILE A 1 116 ? -4.806 -1.618 9.588 1.00 96.62 116 ILE A C 1
ATOM 887 O O . ILE A 1 116 ? -5.354 -1.177 10.603 1.00 96.62 116 ILE A O 1
ATOM 891 N N . LEU A 1 117 ? -5.494 -2.245 8.628 1.00 95.94 117 LEU A N 1
ATOM 892 C CA . LEU A 1 117 ? -6.934 -2.485 8.739 1.00 95.94 117 LEU A CA 1
ATOM 893 C C . LEU A 1 117 ? -7.245 -3.479 9.858 1.00 95.94 117 LEU A C 1
ATOM 895 O O . LEU A 1 117 ? -8.125 -3.215 10.675 1.00 95.94 117 LEU A O 1
ATOM 899 N N . TRP A 1 118 ? -6.474 -4.560 9.963 1.00 95.19 118 TRP A N 1
ATOM 900 C CA . TRP A 1 118 ? -6.625 -5.584 10.998 1.00 95.19 118 TRP A CA 1
ATOM 901 C C . TRP A 1 118 ? -6.541 -5.009 12.425 1.00 95.19 118 TRP A C 1
ATOM 903 O O . TRP A 1 118 ? -7.241 -5.464 13.337 1.00 95.19 118 TRP A O 1
ATOM 913 N N . LEU A 1 119 ? -5.741 -3.957 12.646 1.00 92.75 119 LEU A N 1
ATOM 914 C CA . LEU A 1 119 ? -5.627 -3.294 13.952 1.00 92.75 119 LEU A CA 1
ATOM 915 C C . LEU A 1 119 ? -6.933 -2.630 14.412 1.00 92.75 119 LEU A C 1
ATOM 917 O O . LEU A 1 119 ? -7.221 -2.626 15.614 1.00 92.75 119 LEU A O 1
ATOM 921 N N . ARG A 1 120 ? -7.761 -2.121 13.498 1.00 91.88 120 ARG A N 1
ATOM 922 C CA . ARG A 1 120 ? -8.966 -1.347 13.848 1.00 91.88 120 ARG A CA 1
ATOM 923 C C . ARG A 1 120 ? -10.285 -2.000 13.445 1.00 91.88 120 ARG A C 1
ATOM 925 O O . ARG A 1 120 ? -11.263 -1.827 14.163 1.00 91.88 120 ARG A O 1
ATOM 932 N N . ASP A 1 121 ? -10.306 -2.793 12.382 1.00 90.00 121 ASP A N 1
ATOM 933 C CA . ASP A 1 121 ? -11.528 -3.330 11.788 1.00 90.00 121 ASP A CA 1
ATOM 934 C C . ASP A 1 121 ? -11.825 -4.759 12.274 1.00 90.00 121 ASP A C 1
ATOM 936 O O . ASP A 1 121 ? -11.001 -5.670 12.167 1.00 90.00 121 ASP A O 1
ATOM 940 N N . GLY A 1 122 ? -13.015 -4.956 12.849 1.00 87.56 122 GLY A N 1
ATOM 941 C CA . GLY A 1 122 ? -13.468 -6.264 13.323 1.00 87.56 122 GLY A CA 1
ATOM 942 C C . GLY A 1 122 ? -13.762 -7.254 12.195 1.00 87.56 122 GLY A C 1
ATOM 943 O O . GLY A 1 122 ? -13.463 -8.437 12.351 1.00 87.56 122 GLY A O 1
ATOM 944 N N . ALA A 1 123 ? -14.278 -6.785 11.057 1.00 87.50 123 ALA A N 1
ATOM 945 C CA . ALA A 1 123 ? -14.584 -7.630 9.908 1.00 87.50 123 ALA A CA 1
ATOM 946 C C . ALA A 1 123 ? -13.299 -8.191 9.289 1.00 87.50 123 ALA A C 1
ATOM 948 O O . ALA A 1 123 ? -13.213 -9.385 9.013 1.00 87.50 123 ALA A O 1
ATOM 949 N N . VAL A 1 124 ? -12.251 -7.368 9.173 1.00 91.62 124 VAL A N 1
ATOM 950 C CA . VAL A 1 124 ? -10.938 -7.825 8.681 1.00 91.62 124 VAL A CA 1
ATOM 951 C C . VAL A 1 124 ? -10.327 -8.873 9.614 1.00 91.62 124 VAL A C 1
ATOM 953 O O . VAL A 1 124 ? -9.783 -9.868 9.142 1.00 91.62 124 VAL A O 1
ATOM 956 N N . ARG A 1 125 ? -10.466 -8.716 10.938 1.00 91.69 125 ARG A N 1
ATOM 957 C CA . ARG A 1 125 ? -10.024 -9.741 11.904 1.00 91.69 125 ARG A CA 1
ATOM 958 C C . ARG A 1 125 ? -10.798 -11.052 11.790 1.00 91.69 125 ARG A C 1
ATOM 960 O O . ARG A 1 125 ? -10.223 -12.107 12.036 1.00 91.69 125 ARG A O 1
ATOM 967 N N . MET A 1 126 ? -12.081 -10.983 11.443 1.00 89.12 126 MET A N 1
ATOM 968 C CA . MET A 1 126 ? -12.916 -12.164 11.227 1.00 89.12 126 MET A CA 1
ATOM 969 C C . MET A 1 126 ? -12.533 -12.897 9.935 1.00 89.12 126 MET A C 1
ATOM 971 O O . MET A 1 126 ? -12.512 -14.123 9.922 1.00 89.12 126 MET A O 1
ATOM 975 N N . LEU A 1 127 ? -12.189 -12.157 8.875 1.00 87.56 127 LEU A N 1
ATOM 976 C CA . LEU A 1 127 ? -11.705 -12.720 7.610 1.00 87.56 127 LEU A CA 1
ATOM 977 C C . LEU A 1 127 ? -10.288 -13.304 7.726 1.00 87.56 127 LEU A C 1
ATOM 979 O O . LEU A 1 127 ? -9.986 -14.304 7.082 1.00 87.56 127 LEU A O 1
ATOM 983 N N . LEU A 1 128 ? -9.428 -12.699 8.552 1.00 87.75 128 LEU A N 1
ATOM 984 C CA . LEU A 1 128 ? -8.027 -13.091 8.747 1.00 87.75 128 LEU A CA 1
ATOM 985 C C . LEU A 1 128 ? -7.729 -13.394 10.232 1.00 87.75 128 LEU A C 1
ATOM 987 O O . LEU A 1 128 ? -7.051 -12.609 10.914 1.00 87.75 128 LEU A O 1
ATOM 991 N N . PRO A 1 129 ? -8.232 -14.524 10.767 1.00 82.44 129 PRO A N 1
ATOM 992 C CA . PRO A 1 129 ? -8.005 -14.894 12.156 1.00 82.44 129 PRO A CA 1
ATOM 993 C C . PRO A 1 129 ? -6.567 -15.392 12.363 1.00 82.44 129 PRO A C 1
ATOM 995 O O . PRO A 1 129 ? -6.156 -16.408 11.809 1.00 82.44 129 PRO A O 1
ATOM 998 N N . LEU A 1 130 ? -5.801 -14.710 13.222 1.00 80.50 130 LEU A N 1
ATOM 999 C CA . LEU A 1 130 ? -4.432 -15.125 13.582 1.00 80.50 130 LEU A CA 1
ATOM 1000 C C . LEU A 1 130 ? -4.391 -16.352 14.509 1.00 80.50 130 LEU A C 1
ATOM 1002 O O . LEU A 1 130 ? -3.353 -16.989 14.662 1.00 80.50 130 LEU A O 1
ATOM 1006 N N . ARG A 1 131 ? -5.512 -16.678 15.159 1.00 78.25 131 ARG A N 1
ATOM 1007 C CA . ARG A 1 131 ? -5.695 -17.895 15.954 1.00 78.25 131 ARG A CA 1
ATOM 1008 C C . ARG A 1 131 ? -7.025 -18.520 15.572 1.00 78.25 131 ARG A C 1
ATOM 1010 O O . ARG A 1 131 ? -8.014 -17.801 15.442 1.00 78.25 131 ARG A O 1
ATOM 1017 N N . ARG A 1 132 ? -7.062 -19.849 15.442 1.00 75.44 132 ARG A N 1
ATOM 1018 C CA . ARG A 1 132 ? -8.335 -20.573 15.378 1.00 75.44 132 ARG A CA 1
ATOM 1019 C C . ARG A 1 132 ? -9.080 -20.312 16.684 1.00 75.44 132 ARG A C 1
ATOM 1021 O O . ARG A 1 132 ? -8.539 -20.581 17.754 1.00 75.44 132 ARG A O 1
ATOM 1028 N N . SER A 1 133 ? -10.298 -19.787 16.604 1.00 62.66 133 SER A N 1
ATOM 1029 C CA . SER A 1 133 ? -11.238 -19.941 17.704 1.00 62.66 133 SER A CA 1
ATOM 1030 C C . SER A 1 133 ? -11.531 -21.434 17.813 1.00 62.66 133 SER A C 1
ATOM 1032 O O . SER A 1 133 ? -12.036 -22.042 16.868 1.00 62.66 133 SER A O 1
ATOM 1034 N N . GLU A 1 134 ? -11.163 -22.053 18.933 1.00 63.62 134 GLU A N 1
ATOM 1035 C CA . GLU A 1 134 ? -11.728 -23.354 19.269 1.00 63.62 134 GLU A CA 1
ATOM 1036 C C . GLU A 1 134 ? -13.238 -23.148 19.362 1.00 63.62 134 GLU A C 1
ATOM 1038 O O . GLU A 1 134 ? -13.727 -22.442 20.242 1.00 63.62 134 GLU A O 1
ATOM 1043 N N . VAL A 1 135 ? -13.980 -23.690 18.398 1.00 64.25 135 VAL A N 1
ATOM 1044 C CA . VAL A 1 135 ? -15.423 -23.849 18.552 1.00 64.25 135 VAL A CA 1
ATOM 1045 C C . VAL A 1 135 ? -15.583 -24.790 19.745 1.00 64.25 135 VAL A C 1
ATOM 1047 O O . VAL A 1 135 ? -15.079 -25.915 19.658 1.00 64.25 135 VAL A O 1
ATOM 1050 N N . PRO A 1 136 ? -16.218 -24.375 20.860 1.00 58.75 136 PRO A N 1
ATOM 1051 C CA . PRO A 1 136 ? -16.488 -25.291 21.955 1.00 58.75 136 PRO A CA 1
ATOM 1052 C C . PRO A 1 136 ? -17.242 -26.483 21.372 1.00 58.75 136 PRO A C 1
ATOM 1054 O O . PRO A 1 136 ? -18.326 -26.315 20.809 1.00 58.75 136 PRO A O 1
ATOM 1057 N N . ARG A 1 137 ? -16.646 -27.681 21.424 1.00 61.34 137 ARG A N 1
ATOM 1058 C CA . ARG A 1 137 ? -17.343 -28.898 21.008 1.00 61.34 137 ARG A CA 1
ATOM 1059 C C . ARG A 1 137 ? -18.552 -29.033 21.923 1.00 61.34 137 ARG A C 1
ATOM 1061 O O . ARG A 1 137 ? -18.402 -29.287 23.115 1.00 61.34 137 ARG A O 1
ATOM 1068 N N . ALA A 1 138 ? -19.742 -28.826 21.371 1.00 67.44 138 ALA A N 1
ATOM 1069 C CA . ALA A 1 138 ? -20.972 -29.163 22.057 1.00 67.44 138 ALA A CA 1
ATOM 1070 C C . ALA A 1 138 ? -20.968 -30.680 22.294 1.00 67.44 138 ALA A C 1
ATOM 1072 O O . ALA A 1 138 ? -21.151 -31.456 21.362 1.00 67.44 138 ALA A O 1
ATOM 1073 N N . GLY A 1 139 ? -20.716 -31.079 23.541 1.00 64.81 139 GLY A N 1
ATOM 1074 C CA . GLY A 1 139 ? -20.908 -32.438 24.034 1.00 64.81 139 GLY A CA 1
ATOM 1075 C C . GLY A 1 139 ? -19.790 -33.430 23.708 1.00 64.81 139 GLY A C 1
ATOM 1076 O O . GLY A 1 139 ? -19.801 -34.085 22.673 1.00 64.81 139 GLY A O 1
ATOM 1077 N N . SER A 1 140 ? -18.923 -33.682 24.686 1.00 49.41 140 SER A N 1
ATOM 1078 C CA . SER A 1 140 ? -18.699 -35.068 25.097 1.00 49.41 140 SER A CA 1
ATOM 1079 C C . SER A 1 140 ? -19.342 -35.216 26.470 1.00 49.41 140 SER A C 1
ATOM 1081 O O . SER A 1 140 ? -18.912 -34.560 27.421 1.00 49.41 140 SER A O 1
ATOM 1083 N N . LYS A 1 141 ? -20.431 -35.985 26.527 1.00 50.41 141 LYS A N 1
ATOM 1084 C CA . LYS A 1 141 ? -20.883 -36.577 27.787 1.00 50.41 141 LYS A CA 1
ATOM 1085 C C . LYS A 1 141 ? -19.801 -37.507 28.324 1.00 50.41 141 LYS A C 1
ATOM 1087 O O . LYS A 1 141 ? -19.073 -38.073 27.476 1.00 50.41 141 LYS A O 1
#

Secondary structure (DSSP, 8-state):
-PPPPPHHHHHHHHHHHHHHHHHHHHHHHHHHHHHTT-HHHHHHHHHTT--GGGHHHHHHHHHHHHHHHHSTTTHHHHHHHHHHHHHHHHHHHHHTT--HHHHHHHHHHHHHHHHHHHHH-HHHHHHS-SS------S---

Radius of gyration: 19.27 Å; Cα contacts (8 Å, |Δi|>4): 123; chains: 1; bounding box: 40×50×56 Å

Sequence (141 aa):
MEAKPSNSVRLRLWTSYILQTLLAFMFLLGAVMNLMQSETAVSQAVEMGYPGASVVYLGAILLICTMLYLIPRTNILGALLLTGWLGGAVATHIIYGDPMFNILFPVLFGILVWGILWLRDGAVRMLLPLRRSEVPRAGSK

Mean predicted aligned error: 6.28 Å

Solvent-accessible surface area (backbone atoms only — not comparable to full-atom values): 7712 Å² total; per-residue (Å²): 134,84,79,76,79,54,71,68,60,56,48,40,43,52,52,25,52,54,52,45,53,55,53,48,48,55,48,45,52,52,13,49,40,17,56,68,56,33,68,71,44,27,52,52,35,41,76,71,73,37,62,52,81,52,35,37,55,56,8,49,52,45,39,54,26,47,54,32,35,68,39,84,92,37,23,70,59,10,41,53,47,42,43,55,54,30,50,51,50,31,52,49,31,57,77,72,65,51,61,68,66,65,36,46,49,38,52,54,50,43,51,48,52,51,49,36,45,42,61,68,37,67,68,51,34,68,78,58,58,95,61,84,77,80,71,78,76,83,77,83,129

pLDDT: mean 91.07, std 11.89, range [43.91, 98.62]